Protein AF-A0A845ZKP7-F1 (afdb_monomer_lite)

pLDDT: mean 81.44, std 14.44, range [48.03, 95.44]

Secondary structure (DSSP, 8-state):
-----------S---EE---GGG-SHHHHHHHHHTTPEE-PPPGGG---

Radius of gyration: 15.6 Å; chains: 1; bounding box: 41×32×27 Å

Structure (mmCIF, N/CA/C/O backbone):
data_AF-A0A845ZKP7-F1
#
_entry.id   AF-A0A845ZKP7-F1
#
loop_
_atom_site.group_PDB
_atom_site.id
_atom_site.type_symbol
_atom_site.label_atom_id
_atom_site.label_alt_id
_atom_site.label_comp_id
_atom_site.label_asym_id
_atom_site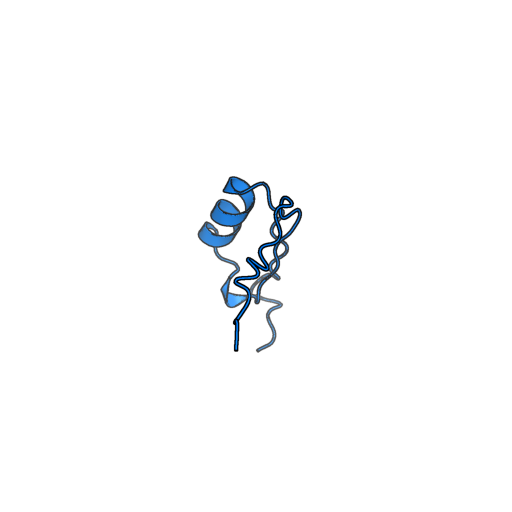.label_entity_id
_atom_site.label_seq_id
_atom_site.pdbx_PDB_ins_code
_atom_site.Cartn_x
_atom_site.Cartn_y
_atom_site.Cartn_z
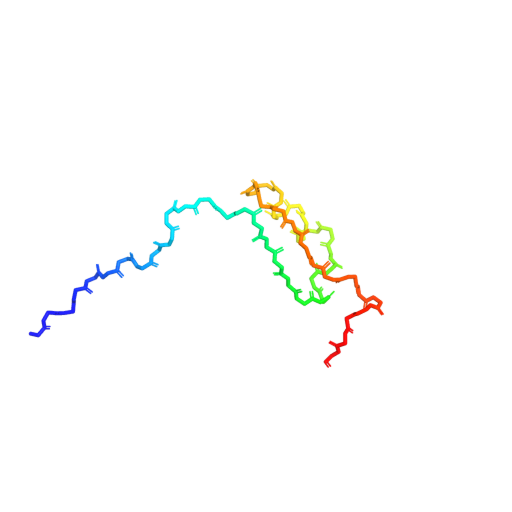_atom_site.occupancy
_atom_site.B_iso_or_equiv
_atom_site.auth_seq_id
_atom_site.auth_comp_id
_atom_site.auth_asym_id
_atom_site.auth_atom_id
_atom_site.pdbx_PDB_model_num
ATOM 1 N N . LYS A 1 1 ? -31.886 -24.279 17.655 1.00 48.03 1 LYS A N 1
ATOM 2 C CA . LYS A 1 1 ? -30.418 -24.228 17.446 1.00 48.03 1 LYS A CA 1
ATOM 3 C C . LYS A 1 1 ? -30.111 -22.838 16.916 1.00 48.03 1 LYS A C 1
ATOM 5 O O . LYS A 1 1 ? -30.324 -22.592 15.739 1.00 48.03 1 LYS A O 1
ATOM 10 N N . TYR A 1 2 ? -29.814 -21.909 17.820 1.00 48.03 2 TYR A N 1
ATOM 11 C CA . TYR A 1 2 ? -29.681 -20.491 17.503 1.00 48.03 2 TYR A CA 1
ATOM 12 C C . TYR A 1 2 ? -28.269 -20.247 16.974 1.00 48.03 2 TYR A C 1
ATOM 14 O O . TYR A 1 2 ? -27.302 -20.445 17.704 1.00 48.03 2 TYR A O 1
ATOM 22 N N . PHE A 1 3 ? -28.153 -19.879 15.702 1.00 59.81 3 PHE A N 1
ATOM 23 C CA . PHE A 1 3 ? -26.917 -19.320 15.172 1.00 59.81 3 PHE A CA 1
ATOM 24 C C . PHE A 1 3 ? -26.883 -17.862 15.628 1.00 59.81 3 PHE A C 1
ATOM 26 O O . PHE A 1 3 ? -27.702 -17.056 15.191 1.00 59.81 3 PHE A O 1
ATOM 33 N N . ALA A 1 4 ? -26.018 -17.547 16.589 1.00 61.59 4 ALA A N 1
ATOM 34 C CA . ALA A 1 4 ? -25.786 -16.169 16.987 1.00 61.59 4 ALA A CA 1
ATOM 35 C C . ALA A 1 4 ?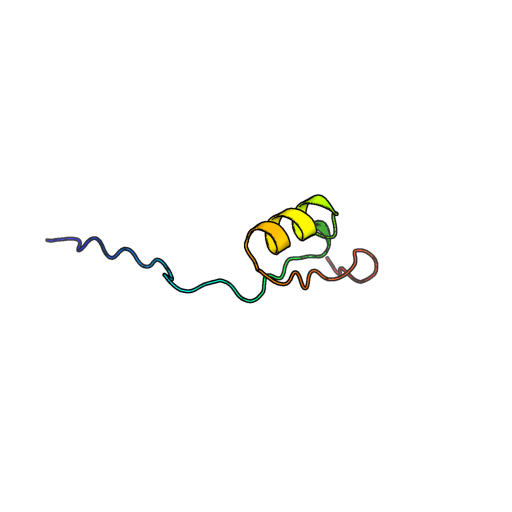 -25.114 -15.433 15.818 1.00 61.59 4 ALA A C 1
ATOM 37 O O . ALA A 1 4 ? -24.081 -15.878 15.316 1.00 61.59 4 ALA A O 1
ATOM 38 N N . ASN A 1 5 ? -25.721 -14.329 15.379 1.00 65.56 5 ASN A N 1
ATOM 39 C CA . ASN A 1 5 ? -25.142 -13.421 14.396 1.00 65.56 5 ASN A CA 1
ATOM 40 C C . ASN A 1 5 ? -24.016 -12.635 15.076 1.00 65.56 5 ASN A C 1
ATOM 42 O O . ASN A 1 5 ? -24.249 -11.557 15.617 1.00 65.56 5 ASN A O 1
ATOM 46 N N . TYR A 1 6 ? -22.816 -13.207 15.113 1.00 65.69 6 TYR A N 1
ATOM 47 C CA . TYR A 1 6 ? -21.624 -12.456 15.477 1.00 65.69 6 TYR A CA 1
ATOM 48 C C . TYR A 1 6 ? -21.167 -11.677 14.250 1.00 65.69 6 TYR A C 1
ATOM 50 O O . TYR A 1 6 ? -20.687 -12.269 13.282 1.00 65.69 6 TYR A O 1
ATOM 58 N N . ASP A 1 7 ? -21.329 -10.357 14.290 1.00 68.81 7 ASP A N 1
ATOM 59 C CA . ASP A 1 7 ? -20.613 -9.478 13.377 1.00 68.81 7 ASP A CA 1
ATOM 60 C C . ASP A 1 7 ? -19.147 -9.463 13.829 1.00 68.81 7 ASP A C 1
ATOM 62 O O . ASP A 1 7 ? -18.770 -8.786 14.780 1.00 68.81 7 ASP A O 1
ATOM 66 N N . LEU A 1 8 ? -18.332 -10.325 13.217 1.00 70.94 8 LEU A N 1
ATOM 67 C CA . LEU A 1 8 ? -16.904 -10.500 13.524 1.00 70.94 8 LEU A CA 1
ATOM 68 C C . LEU A 1 8 ? -16.043 -9.368 12.927 1.00 70.94 8 LEU A C 1
ATOM 70 O O . LEU A 1 8 ? -14.838 -9.538 12.723 1.00 70.94 8 LEU A O 1
ATOM 74 N N . GLY A 1 9 ? -16.665 -8.237 12.588 1.00 69.69 9 GLY A N 1
ATOM 75 C CA . GLY A 1 9 ? -16.001 -7.064 12.049 1.00 69.69 9 GLY A CA 1
ATOM 76 C C . GLY A 1 9 ? -15.012 -6.468 13.047 1.00 69.69 9 GLY A C 1
ATOM 77 O O . GLY A 1 9 ? -15.272 -6.370 14.244 1.00 69.69 9 GLY A O 1
ATOM 78 N N . VAL A 1 10 ? -13.854 -6.054 12.542 1.00 71.56 10 VAL A N 1
ATOM 79 C CA . VAL A 1 10 ? -12.905 -5.251 13.312 1.00 71.56 10 VAL A CA 1
ATOM 80 C C . VAL A 1 10 ? -13.378 -3.798 13.240 1.00 71.56 10 VAL A C 1
ATOM 82 O O . VAL A 1 10 ? -13.307 -3.188 12.178 1.00 71.56 10 VAL A O 1
ATOM 85 N N . GLU A 1 11 ? -13.872 -3.249 14.353 1.00 78.44 11 GLU A N 1
ATOM 86 C CA . GLU A 1 11 ? -14.357 -1.856 14.433 1.00 78.44 11 GLU A CA 1
ATOM 87 C C . GLU A 1 11 ? -13.227 -0.810 14.386 1.00 78.44 11 GLU A C 1
ATOM 89 O O . GLU A 1 11 ? -13.475 0.375 14.169 1.00 78.44 11 GLU A O 1
ATOM 94 N N . SER A 1 12 ? -11.976 -1.228 14.594 1.00 81.38 12 SER A N 1
ATOM 95 C CA . SER A 1 12 ? -10.826 -0.326 14.660 1.00 81.38 12 SER A CA 1
ATOM 96 C C . SER A 1 12 ? -10.289 0.071 13.284 1.00 81.38 12 SER A C 1
ATOM 98 O O . SER A 1 12 ? -10.286 -0.728 12.346 1.00 81.38 12 SER A O 1
ATOM 100 N N . GLU A 1 13 ? -9.727 1.277 13.197 1.00 86.56 13 GLU A N 1
ATOM 101 C CA . GLU A 1 13 ? -9.074 1.777 11.987 1.00 86.56 13 GLU A CA 1
ATOM 102 C C . GLU A 1 13 ? -7.910 0.882 11.531 1.00 86.56 13 GLU A C 1
ATOM 104 O O . GLU A 1 13 ? -7.085 0.417 12.323 1.00 86.56 13 GLU A O 1
ATOM 109 N N . ILE A 1 14 ? -7.815 0.664 10.219 1.00 89.00 14 ILE A N 1
ATOM 110 C CA . ILE A 1 14 ? -6.728 -0.117 9.626 1.00 89.00 14 ILE A CA 1
ATOM 111 C C . ILE A 1 14 ? -5.512 0.793 9.454 1.00 89.00 14 ILE A C 1
ATOM 113 O O . ILE A 1 14 ? -5.443 1.588 8.521 1.00 89.00 14 ILE A O 1
ATOM 117 N N . ALA A 1 15 ? -4.514 0.634 10.321 1.00 93.12 15 ALA A N 1
ATOM 118 C CA . ALA A 1 15 ? -3.296 1.444 10.272 1.00 93.12 15 ALA A CA 1
ATOM 119 C C . ALA A 1 15 ? -2.430 1.185 9.020 1.00 93.12 15 ALA A C 1
ATOM 121 O O . ALA A 1 15 ? -1.763 2.089 8.513 1.00 93.12 15 ALA A O 1
ATOM 122 N N . GLN A 1 16 ? -2.413 -0.048 8.504 1.00 93.94 16 GLN A N 1
ATOM 123 C CA . GLN A 1 16 ? -1.554 -0.446 7.388 1.00 93.94 16 GLN A CA 1
ATOM 124 C C . GLN A 1 16 ? -2.199 -1.549 6.548 1.00 93.94 16 GLN A C 1
ATOM 126 O O . GLN A 1 16 ? -2.866 -2.433 7.077 1.00 93.94 16 GLN A O 1
ATOM 131 N N . VAL A 1 17 ? -1.936 -1.530 5.242 1.00 92.00 17 VAL A N 1
ATOM 132 C CA . VAL A 1 17 ? -2.313 -2.589 4.304 1.00 92.00 17 VAL A CA 1
ATOM 133 C C . VAL A 1 17 ? -1.115 -3.008 3.460 1.00 92.00 17 VAL A C 1
ATOM 135 O O . VAL A 1 17 ? -0.350 -2.176 2.971 1.00 92.00 17 VAL A O 1
ATOM 138 N N . SER A 1 18 ? -0.965 -4.313 3.268 1.00 93.19 18 SER A N 1
ATOM 139 C CA . SER A 1 18 ? 0.002 -4.903 2.342 1.00 93.19 18 SER A CA 1
ATOM 140 C C . SER A 1 18 ? -0.734 -5.681 1.251 1.00 93.19 18 SER A C 1
ATOM 142 O O . SER A 1 18 ? -1.935 -5.923 1.353 1.00 93.19 18 SER A O 1
ATOM 144 N N . GLY A 1 19 ? -0.015 -6.072 0.208 1.00 90.00 19 GLY A N 1
ATOM 145 C CA . GLY A 1 19 ? -0.512 -6.911 -0.878 1.00 90.00 19 GLY A CA 1
ATOM 146 C C . GLY A 1 19 ? 0.655 -7.562 -1.604 1.00 90.00 19 GLY A C 1
ATOM 147 O O . GLY A 1 19 ? 1.810 -7.285 -1.288 1.00 90.00 19 GLY A O 1
ATOM 148 N N . ASP A 1 20 ? 0.371 -8.418 -2.576 1.00 89.44 20 ASP A N 1
ATOM 149 C CA . ASP A 1 20 ? 1.400 -8.874 -3.509 1.00 89.44 20 ASP A CA 1
ATOM 150 C C . ASP A 1 20 ? 1.820 -7.744 -4.468 1.00 89.44 20 ASP A C 1
ATOM 152 O O . ASP A 1 20 ? 1.162 -6.704 -4.582 1.00 89.44 20 ASP A O 1
ATOM 156 N N . GLY A 1 21 ? 2.916 -7.939 -5.202 1.00 87.88 21 GLY A N 1
ATOM 157 C CA . GLY A 1 21 ? 3.397 -6.906 -6.116 1.00 87.88 21 GLY A CA 1
ATOM 158 C C . GLY A 1 21 ? 2.522 -6.672 -7.351 1.00 87.88 21 GLY A C 1
ATOM 159 O O . GLY A 1 21 ? 2.676 -5.647 -8.013 1.00 87.88 21 GLY A O 1
ATOM 160 N N . ALA A 1 22 ? 1.546 -7.526 -7.677 1.00 88.81 22 ALA A N 1
ATOM 161 C CA . ALA A 1 22 ? 0.579 -7.202 -8.725 1.00 88.81 22 ALA A CA 1
ATOM 162 C C . ALA A 1 22 ? -0.236 -5.944 -8.369 1.00 88.81 22 ALA A C 1
ATOM 164 O O . ALA A 1 22 ? -0.627 -5.215 -9.296 1.00 88.81 22 ALA A O 1
ATOM 165 N N . TYR A 1 23 ? -0.394 -5.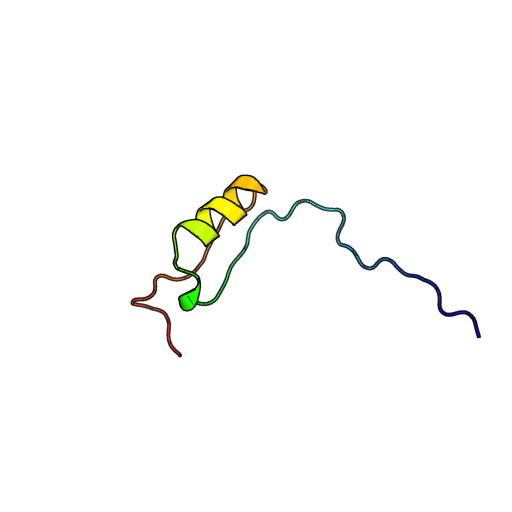648 -7.071 1.00 91.06 23 TYR A N 1
ATOM 166 C CA . TYR A 1 23 ? -1.024 -4.441 -6.525 1.00 91.06 23 TYR A CA 1
ATOM 167 C C . TYR A 1 23 ? -0.118 -3.207 -6.473 1.00 91.06 23 TYR A C 1
ATOM 169 O O . TYR A 1 23 ? -0.591 -2.143 -6.070 1.00 91.06 23 TYR A O 1
ATOM 177 N N . ASP A 1 24 ? 1.142 -3.284 -6.917 1.00 90.75 24 ASP A N 1
ATOM 178 C CA . ASP A 1 24 ? 1.984 -2.100 -7.134 1.00 90.75 24 ASP A CA 1
ATOM 179 C C . ASP A 1 24 ? 1.440 -1.311 -8.342 1.00 90.75 24 ASP A C 1
ATOM 181 O O . ASP A 1 24 ? 1.856 -1.432 -9.499 1.00 90.75 24 ASP A O 1
ATOM 185 N N . LYS A 1 25 ? 0.355 -0.587 -8.065 1.00 91.94 25 LYS A N 1
ATOM 186 C CA . LYS A 1 25 ? -0.447 0.229 -8.969 1.00 91.94 25 LYS A CA 1
ATOM 187 C C . LYS A 1 25 ? -0.909 1.447 -8.186 1.00 91.94 25 LYS A C 1
ATOM 189 O O . LYS A 1 25 ? -1.484 1.310 -7.110 1.00 91.94 25 LYS A O 1
ATOM 194 N N . ARG A 1 26 ? -0.790 2.644 -8.768 1.00 91.50 26 ARG A N 1
ATOM 195 C CA . ARG A 1 26 ? -1.173 3.919 -8.116 1.00 91.50 26 ARG A CA 1
ATOM 196 C C . ARG A 1 26 ? -2.572 3.910 -7.485 1.00 91.50 26 ARG A C 1
ATOM 198 O O . ARG A 1 26 ? -2.761 4.471 -6.411 1.00 91.50 26 ARG A O 1
ATOM 205 N N . LYS A 1 27 ? -3.541 3.249 -8.129 1.00 93.50 27 LYS A N 1
ATOM 206 C CA . LYS A 1 27 ? -4.922 3.137 -7.629 1.00 93.50 27 LYS A CA 1
ATOM 207 C C . LYS A 1 27 ? -5.003 2.429 -6.269 1.00 93.50 27 LYS A C 1
ATOM 209 O O . LYS A 1 27 ? -5.813 2.828 -5.444 1.00 93.50 27 LYS A O 1
ATOM 214 N N . CYS A 1 28 ? -4.153 1.433 -6.022 1.00 92.94 28 CYS A N 1
ATOM 215 C CA . CYS A 1 28 ? -4.114 0.694 -4.759 1.00 92.94 28 CYS A CA 1
ATOM 216 C C . CYS A 1 28 ? -3.576 1.569 -3.622 1.00 92.94 28 CYS A C 1
ATOM 218 O O . CYS A 1 28 ? -4.200 1.649 -2.568 1.00 92.94 28 CYS A O 1
ATOM 220 N N . TYR A 1 29 ? -2.488 2.304 -3.870 1.00 92.44 29 TYR A N 1
ATOM 221 C CA . TYR A 1 29 ? -1.951 3.277 -2.913 1.00 92.44 29 TYR A CA 1
ATOM 222 C C . TYR A 1 29 ? -2.980 4.364 -2.575 1.00 92.44 29 TYR A C 1
ATOM 224 O O . TYR A 1 29 ? -3.226 4.628 -1.405 1.00 92.44 29 TYR A O 1
ATOM 232 N N . SER A 1 30 ? -3.641 4.939 -3.587 1.00 94.19 30 SER A N 1
ATOM 233 C CA . SER A 1 30 ? -4.671 5.965 -3.376 1.00 94.19 30 SER A CA 1
ATOM 234 C C . SER A 1 30 ? -5.861 5.442 -2.569 1.00 94.19 30 SER A C 1
ATOM 236 O O . SER A 1 30 ? -6.314 6.122 -1.653 1.00 94.19 30 SER A O 1
ATOM 238 N N . ALA A 1 31 ? -6.340 4.228 -2.855 1.00 94.44 31 ALA A N 1
ATOM 239 C CA . ALA A 1 31 ? -7.433 3.619 -2.102 1.00 94.44 31 ALA A CA 1
ATOM 240 C C . ALA A 1 31 ? -7.066 3.370 -0.629 1.00 94.44 31 ALA A C 1
ATOM 242 O O . ALA A 1 31 ? -7.900 3.599 0.246 1.00 94.44 31 ALA A O 1
ATOM 243 N N . ALA A 1 32 ? -5.832 2.934 -0.355 1.00 91.94 32 ALA A N 1
ATOM 244 C CA . ALA A 1 32 ? -5.326 2.756 1.004 1.00 91.94 32 ALA A CA 1
ATOM 245 C C . ALA A 1 32 ? -5.240 4.097 1.748 1.00 91.94 32 ALA A C 1
ATOM 247 O O . ALA A 1 32 ? -5.814 4.241 2.826 1.00 91.94 32 ALA A O 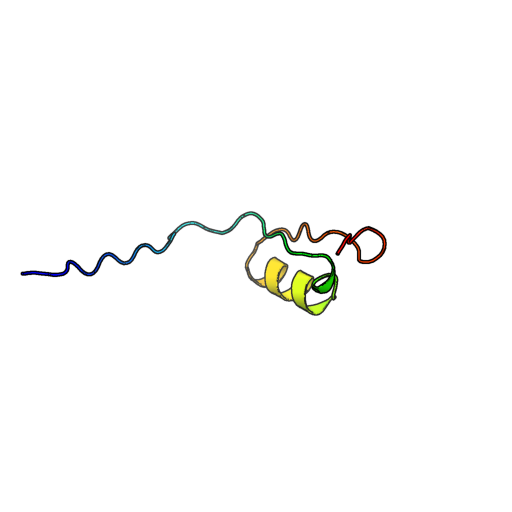1
ATOM 248 N N . SER A 1 33 ? -4.618 5.107 1.133 1.00 90.88 33 SER A N 1
ATOM 249 C CA . SER A 1 33 ? -4.471 6.436 1.732 1.00 90.88 33 SER A CA 1
ATOM 250 C C . SER A 1 33 ? -5.808 7.138 1.970 1.00 90.88 33 SER A C 1
ATOM 252 O O . SER A 1 33 ? -5.972 7.774 3.005 1.00 90.88 33 SER A O 1
ATOM 254 N N . HIS A 1 34 ? -6.793 6.986 1.075 1.00 93.94 34 HIS A N 1
ATOM 255 C CA . HIS A 1 34 ? -8.150 7.508 1.298 1.00 93.94 34 HIS A CA 1
ATOM 256 C C . HIS A 1 34 ? -8.838 6.896 2.522 1.00 93.94 34 HIS A C 1
ATOM 258 O O . HIS A 1 34 ? -9.724 7.521 3.094 1.00 93.94 34 HIS A O 1
ATOM 264 N N . ARG A 1 35 ? -8.443 5.686 2.925 1.00 90.94 35 ARG A N 1
ATOM 265 C CA . ARG A 1 35 ? -8.946 5.009 4.126 1.00 90.94 35 ARG A CA 1
ATOM 266 C C . ARG A 1 35 ? -8.063 5.251 5.356 1.00 90.94 35 ARG A C 1
ATOM 268 O O . ARG A 1 35 ? -8.253 4.577 6.358 1.00 90.94 35 ARG A O 1
ATOM 275 N N . GLY A 1 36 ? -7.082 6.154 5.270 1.00 91.81 36 GLY A N 1
ATOM 276 C CA . GLY A 1 36 ? -6.121 6.422 6.347 1.00 91.81 36 GLY A CA 1
ATOM 277 C C . GLY A 1 36 ? -5.080 5.317 6.557 1.00 91.81 36 GLY A C 1
ATOM 278 O O . GLY A 1 36 ? -4.253 5.419 7.457 1.00 91.81 36 GLY A O 1
ATOM 279 N N . ALA A 1 37 ? -5.074 4.283 5.714 1.00 94.12 37 ALA A N 1
ATOM 280 C CA . ALA A 1 37 ? -4.178 3.148 5.857 1.00 94.12 37 ALA A CA 1
ATOM 281 C C . ALA A 1 37 ? -2.864 3.381 5.106 1.00 94.12 37 ALA A C 1
ATOM 283 O O . ALA A 1 37 ? -2.849 3.816 3.950 1.00 94.12 37 ALA A O 1
ATOM 284 N N . LYS A 1 38 ? -1.739 3.019 5.728 1.00 95.44 38 LYS A N 1
ATOM 285 C CA . LYS A 1 38 ? -0.425 3.038 5.080 1.00 95.44 38 LYS A CA 1
ATOM 286 C C . LYS A 1 38 ? -0.280 1.850 4.114 1.00 95.44 38 LYS A C 1
ATOM 288 O O . LYS A 1 38 ? -0.327 0.709 4.563 1.00 95.44 38 LYS A O 1
ATOM 293 N N . PRO A 1 39 ? -0.055 2.059 2.808 1.00 93.31 39 PRO A N 1
ATOM 294 C CA . PRO A 1 39 ? 0.251 0.966 1.888 1.00 93.31 39 PRO A CA 1
ATOM 295 C C . PRO A 1 39 ? 1.724 0.526 1.994 1.00 93.31 39 PRO A C 1
ATOM 297 O O . PRO A 1 39 ? 2.631 1.350 1.886 1.00 93.31 39 PRO A O 1
ATOM 300 N N . THR A 1 40 ? 1.976 -0.776 2.145 1.00 94.38 40 THR A N 1
ATOM 301 C CA . THR A 1 40 ? 3.324 -1.392 2.162 1.00 94.38 40 THR A CA 1
ATOM 302 C C . THR A 1 40 ? 3.500 -2.469 1.089 1.00 94.38 40 THR A C 1
ATOM 304 O O . THR A 1 40 ? 4.194 -3.461 1.297 1.00 94.38 40 THR A O 1
ATOM 307 N N . ILE A 1 41 ? 2.848 -2.284 -0.058 1.00 92.19 41 ILE A N 1
ATOM 308 C CA . ILE A 1 41 ? 2.888 -3.214 -1.193 1.00 92.19 41 ILE A CA 1
ATOM 309 C C . ILE A 1 41 ? 4.319 -3.271 -1.770 1.00 92.19 41 ILE A C 1
ATOM 311 O O . ILE A 1 41 ? 4.888 -2.208 -2.054 1.00 92.19 41 ILE A O 1
ATOM 315 N N . PRO A 1 42 ? 4.912 -4.468 -1.950 1.00 87.56 42 PRO A N 1
ATOM 316 C CA . PRO A 1 42 ? 6.252 -4.615 -2.494 1.00 87.56 42 PRO A CA 1
ATOM 317 C C . PRO A 1 42 ? 6.285 -4.185 -3.973 1.00 87.56 42 PRO A C 1
ATOM 319 O O . PRO A 1 42 ? 5.375 -4.530 -4.729 1.00 87.56 42 PRO A O 1
ATOM 322 N N . PRO A 1 43 ? 7.333 -3.467 -4.424 1.00 81.50 43 PRO A N 1
ATOM 323 C CA . PRO A 1 43 ? 7.465 -3.065 -5.824 1.00 81.50 43 PRO A CA 1
ATOM 324 C C . PRO A 1 43 ? 7.474 -4.266 -6.775 1.00 81.50 43 PRO A C 1
ATOM 326 O O . PRO A 1 43 ? 8.113 -5.275 -6.470 1.00 81.50 43 PRO A O 1
ATOM 329 N N . ARG A 1 44 ? 6.881 -4.137 -7.974 1.00 72.44 44 ARG A N 1
ATOM 330 C CA . ARG A 1 44 ? 6.808 -5.235 -8.968 1.00 72.44 44 ARG A CA 1
ATOM 331 C C . ARG A 1 44 ? 8.141 -5.904 -9.265 1.00 72.44 44 ARG A C 1
ATOM 333 O O . ARG A 1 44 ? 8.180 -7.113 -9.444 1.00 72.44 44 ARG A O 1
ATOM 340 N N . LYS A 1 45 ? 9.234 -5.135 -9.305 1.00 68.19 45 LYS A N 1
ATOM 341 C CA . LYS A 1 45 ? 10.573 -5.675 -9.595 1.00 68.19 45 LYS A CA 1
ATOM 342 C C . LYS A 1 45 ? 11.055 -6.696 -8.548 1.00 68.19 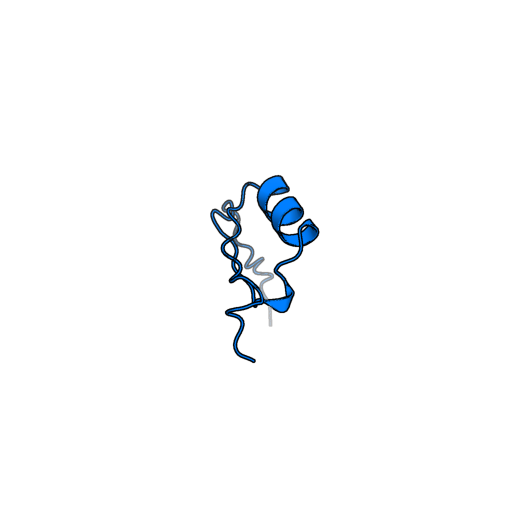45 LYS A C 1
ATOM 344 O O . LYS A 1 45 ? 11.953 -7.470 -8.840 1.00 68.19 45 LYS A O 1
ATOM 349 N N . ASN A 1 46 ? 10.484 -6.654 -7.342 1.00 56.75 46 ASN A N 1
ATOM 350 C CA . ASN A 1 46 ? 10.804 -7.521 -6.209 1.00 56.75 46 ASN A CA 1
ATOM 351 C C . ASN A 1 46 ? 9.645 -8.479 -5.874 1.00 56.75 46 ASN A C 1
ATOM 353 O O . ASN A 1 46 ? 9.670 -9.128 -4.831 1.00 56.75 46 ASN A O 1
ATOM 357 N N . ALA A 1 47 ? 8.606 -8.530 -6.710 1.00 57.44 47 ALA A N 1
ATOM 358 C CA . ALA A 1 47 ? 7.480 -9.427 -6.523 1.00 57.44 47 ALA A CA 1
ATOM 359 C C . ALA A 1 47 ? 7.863 -10.800 -7.077 1.00 57.44 47 ALA A C 1
ATOM 361 O O . ALA A 1 47 ? 7.902 -10.994 -8.291 1.00 57.44 47 ALA A O 1
ATOM 362 N N . VAL A 1 48 ? 8.208 -11.726 -6.188 1.00 55.28 48 VAL A N 1
ATOM 363 C CA . VAL A 1 48 ? 8.398 -13.129 -6.560 1.00 55.28 48 VAL A CA 1
ATOM 364 C C . VAL A 1 48 ? 7.008 -13.754 -6.681 1.00 55.28 48 VAL A C 1
ATOM 366 O O . VAL A 1 48 ? 6.158 -13.510 -5.822 1.00 55.28 48 VAL A O 1
ATOM 369 N N . LEU A 1 49 ? 6.775 -14.464 -7.786 1.00 56.41 49 LEU A N 1
ATOM 370 C CA . LEU A 1 49 ? 5.567 -15.260 -8.021 1.00 56.41 49 LEU A CA 1
ATOM 371 C C . LEU A 1 49 ? 5.493 -16.429 -7.034 1.00 56.41 49 LEU A C 1
ATOM 373 O O . LEU A 1 49 ? 6.566 -17.019 -6.767 1.00 56.41 49 LEU A O 1
#

Sequence (49 aa):
KYFANYDLGVESEIAQVSGDGAYDKRKCYSAASHRGAKPTIPPRKNAVL

Foldseek 3Di:
DDDDPDPPDDPDQAQADEDAQVCVDPVNCVVCVVSNYHYPYDHPVPGDD